Protein AF-A0A529FGW2-F1 (afdb_monomer_lite)

pLDDT: mean 94.31, std 6.16, range [61.0, 98.44]

Radius of gyration: 15.67 Å; chains: 1; bounding box: 29×33×36 Å

Secondary structure (DSSP, 8-state):
--TT---EEES--SSHHHHHSS---EEE---HHHHHHIIIIIIHHHHS--SS-EEE-TTS-EEE----

Structure (mmCIF, N/CA/C/O backbone):
data_AF-A0A529FGW2-F1
#
_entry.id   AF-A0A529FGW2-F1
#
loop_
_atom_site.group_PDB
_atom_site.id
_atom_site.type_symbol
_atom_site.label_atom_id
_atom_site.label_alt_id
_atom_site.label_comp_id
_atom_site.label_asym_id
_atom_site.label_entity_id
_atom_site.label_seq_id
_atom_site.pdbx_PDB_ins_code
_atom_site.C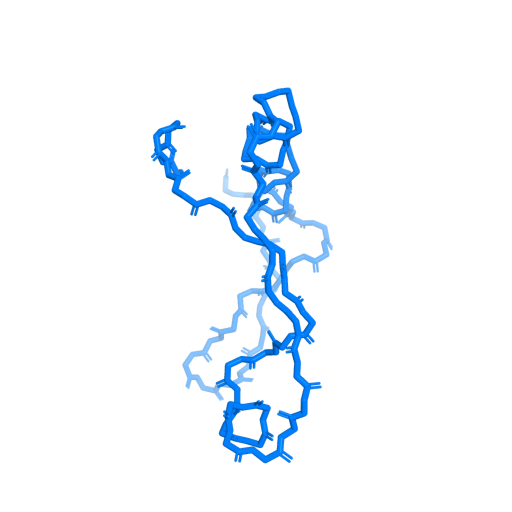artn_x
_atom_site.Cartn_y
_atom_site.Cartn_z
_atom_site.occupancy
_atom_site.B_iso_or_equiv
_atom_site.auth_seq_id
_atom_site.auth_comp_id
_atom_site.auth_asym_id
_atom_site.auth_atom_id
_atom_site.pdbx_PDB_model_num
ATOM 1 N N . PRO A 1 1 ? -7.585 4.621 -8.239 1.00 72.38 1 PRO A N 1
ATOM 2 C CA . PRO A 1 1 ? -8.490 4.054 -7.205 1.00 72.38 1 PRO A CA 1
ATOM 3 C C . PRO A 1 1 ? -9.742 4.934 -7.074 1.00 72.38 1 PRO A C 1
ATOM 5 O O . PRO A 1 1 ? -9.658 6.091 -7.464 1.00 72.38 1 PRO A O 1
ATOM 8 N N . SER A 1 2 ? -10.873 4.405 -6.592 1.00 87.62 2 SER A N 1
ATOM 9 C CA . SER A 1 2 ? -12.082 5.209 -6.313 1.00 87.62 2 SER A CA 1
ATOM 10 C C . SER A 1 2 ? -11.979 5.877 -4.941 1.00 87.62 2 SER A C 1
ATOM 12 O O . SER A 1 2 ? -11.491 5.243 -4.006 1.00 87.62 2 SER A O 1
ATOM 14 N N . ASP A 1 3 ? -12.508 7.092 -4.799 1.00 87.38 3 ASP A N 1
ATOM 15 C CA . ASP A 1 3 ? -12.572 7.818 -3.520 1.00 87.38 3 ASP A CA 1
ATOM 16 C C . ASP A 1 3 ? -13.389 7.061 -2.459 1.00 87.38 3 ASP A C 1
ATOM 18 O O . ASP A 1 3 ? -13.140 7.177 -1.266 1.00 87.38 3 ASP A O 1
ATOM 22 N N . GLY A 1 4 ? -14.346 6.228 -2.885 1.00 90.81 4 GLY A N 1
ATOM 23 C CA . GLY A 1 4 ? -15.150 5.382 -1.997 1.00 90.81 4 GLY A CA 1
ATOM 24 C C . GLY A 1 4 ? -14.518 4.028 -1.659 1.00 90.81 4 GLY A C 1
ATOM 25 O O . GLY A 1 4 ? -15.202 3.16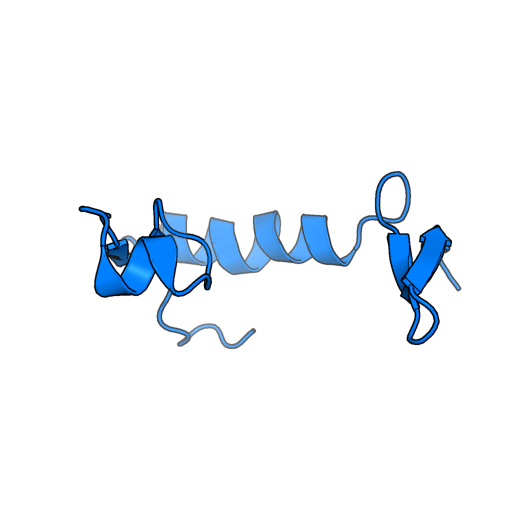4 -1.110 1.00 90.81 4 GLY A O 1
ATOM 26 N N . ALA A 1 5 ? -13.259 3.782 -2.037 1.00 94.50 5 ALA A N 1
ATOM 27 C CA . ALA A 1 5 ? -12.607 2.500 -1.781 1.00 94.50 5 ALA A CA 1
ATOM 28 C C . ALA A 1 5 ? -12.396 2.262 -0.278 1.00 94.50 5 ALA A C 1
ATOM 30 O O . ALA A 1 5 ? -11.990 3.159 0.459 1.00 94.50 5 ALA A O 1
ATOM 31 N N . ILE A 1 6 ? -12.611 1.027 0.180 1.00 95.25 6 ILE A N 1
ATOM 32 C CA . ILE A 1 6 ? -12.269 0.635 1.551 1.00 95.25 6 ILE A CA 1
ATOM 33 C C . ILE A 1 6 ? -10.761 0.383 1.607 1.00 95.25 6 ILE A C 1
ATOM 35 O O . ILE A 1 6 ? -10.244 -0.457 0.871 1.00 95.25 6 ILE A O 1
ATOM 39 N N . VAL A 1 7 ? -10.062 1.111 2.478 1.00 96.06 7 VAL A N 1
ATOM 40 C CA . VAL A 1 7 ? -8.603 1.039 2.613 1.00 96.06 7 VAL A CA 1
ATOM 41 C C . VAL A 1 7 ? -8.239 0.409 3.948 1.00 96.06 7 VAL A C 1
ATOM 43 O O . VAL A 1 7 ? -8.768 0.790 4.993 1.00 96.06 7 VAL A O 1
ATOM 46 N N . TYR A 1 8 ? -7.303 -0.534 3.906 1.00 97.25 8 TYR A N 1
ATOM 47 C CA . TYR A 1 8 ? -6.760 -1.207 5.077 1.00 97.25 8 TYR A CA 1
ATOM 48 C C . TYR A 1 8 ? -5.243 -1.053 5.126 1.00 97.25 8 TYR A C 1
ATOM 50 O O . TYR A 1 8 ? -4.582 -1.012 4.089 1.00 97.25 8 TYR A O 1
ATOM 58 N N . ILE A 1 9 ? -4.693 -1.036 6.339 1.00 97.06 9 ILE A N 1
ATOM 59 C CA . ILE A 1 9 ? -3.271 -1.291 6.586 1.00 97.06 9 ILE A CA 1
ATOM 60 C C . ILE A 1 9 ? -3.175 -2.636 7.292 1.00 97.06 9 ILE A C 1
ATOM 62 O O . ILE A 1 9 ? -3.936 -2.911 8.223 1.00 97.06 9 ILE A O 1
ATOM 66 N N . SER A 1 10 ? -2.252 -3.480 6.840 1.00 97.88 10 SER A N 1
ATOM 67 C CA . SER A 1 10 ? -2.052 -4.812 7.398 1.00 97.88 10 SER A CA 1
ATOM 68 C C . SER A 1 10 ? -0.578 -5.118 7.617 1.00 97.88 10 SER A C 1
ATOM 70 O O . SER A 1 10 ? 0.282 -4.597 6.911 1.00 97.88 10 SER A O 1
ATOM 72 N N . SER A 1 11 ? -0.303 -5.978 8.597 1.00 98.25 11 SER A N 1
ATOM 73 C CA . SER A 1 11 ? 1.014 -6.579 8.809 1.00 98.25 11 SER A CA 1
ATOM 74 C C . SER A 1 11 ? 1.302 -7.760 7.871 1.00 98.25 11 SER A C 1
ATOM 76 O O . SER A 1 11 ? 2.459 -8.154 7.738 1.00 98.25 11 SER A O 1
ATOM 78 N N . ALA A 1 12 ? 0.278 -8.313 7.209 1.00 98.00 12 ALA A N 1
ATOM 79 C CA . ALA A 1 12 ? 0.390 -9.506 6.378 1.00 98.00 12 ALA A CA 1
ATOM 80 C C . ALA A 1 12 ? 0.576 -9.190 4.886 1.00 98.00 12 ALA A C 1
ATOM 82 O O . ALA A 1 12 ? -0.156 -8.385 4.310 1.00 98.00 12 ALA A O 1
ATOM 83 N N . ASP A 1 13 ? 1.485 -9.924 4.239 1.00 97.50 13 ASP A N 1
ATOM 84 C CA . ASP A 1 13 ? 1.438 -10.154 2.789 1.00 97.50 13 ASP A CA 1
ATOM 85 C C . ASP A 1 13 ? 0.465 -11.310 2.443 1.00 97.50 13 ASP A C 1
ATOM 87 O O . ASP A 1 13 ? 0.052 -12.077 3.321 1.00 97.50 13 ASP A O 1
ATOM 91 N N . LEU A 1 14 ? 0.120 -11.463 1.158 1.00 97.12 14 LEU A N 1
ATOM 92 C CA . LEU A 1 14 ? -0.822 -12.478 0.654 1.00 97.12 14 LEU A CA 1
ATOM 93 C C . LEU A 1 14 ? -0.190 -13.866 0.450 1.00 97.12 14 LEU A C 1
ATOM 95 O O . LEU A 1 14 ? -0.368 -14.502 -0.588 1.00 97.12 14 LEU A O 1
ATOM 99 N N . MET A 1 15 ? 0.549 -14.359 1.440 1.00 97.94 15 MET A N 1
ATOM 100 C CA . MET A 1 15 ? 1.106 -15.712 1.426 1.00 97.94 15 MET A CA 1
ATOM 101 C C . MET A 1 15 ? 0.356 -16.625 2.405 1.00 97.94 15 MET A C 1
ATOM 103 O O . MET A 1 15 ? 0.095 -16.202 3.534 1.00 97.94 15 MET A O 1
ATOM 107 N N . PRO A 1 16 ? 0.111 -17.911 2.070 1.00 98.06 16 PRO A N 1
ATOM 108 C CA . PRO A 1 16 ? -0.614 -18.846 2.944 1.00 98.06 16 PRO A CA 1
ATOM 109 C C . PRO A 1 16 ? -0.059 -18.921 4.371 1.00 98.06 16 PRO A C 1
ATOM 111 O O . PRO A 1 16 ? -0.795 -19.015 5.345 1.00 98.06 16 PRO A O 1
ATOM 114 N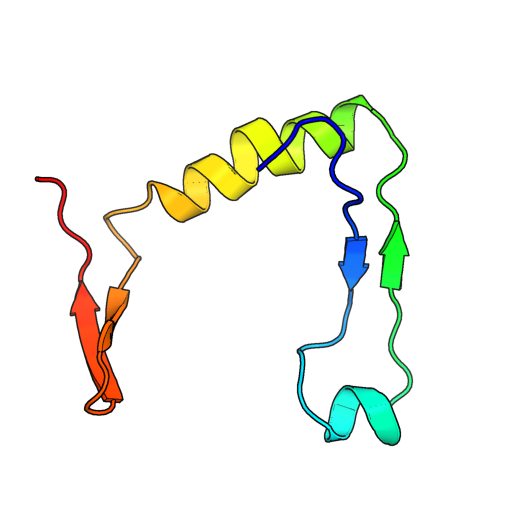 N . ARG A 1 17 ? 1.265 -18.790 4.533 1.00 97.75 17 ARG A N 1
ATOM 115 C CA . ARG A 1 17 ? 1.898 -18.759 5.862 1.00 97.75 17 ARG A CA 1
ATOM 116 C C . ARG A 1 17 ? 1.373 -17.639 6.769 1.00 97.75 17 ARG A C 1
ATOM 118 O O . ARG A 1 17 ? 1.345 -17.844 7.976 1.00 97.75 17 ARG A O 1
ATOM 125 N N . ASN A 1 18 ? 1.003 -16.485 6.215 1.00 98.12 18 ASN A N 1
ATOM 126 C CA . ASN A 1 18 ? 0.491 -15.357 6.989 1.00 98.12 18 ASN A CA 1
ATOM 127 C C . ASN A 1 18 ? -1.012 -15.480 7.220 1.00 98.12 18 ASN A C 1
ATOM 129 O O . ASN A 1 18 ? -1.491 -15.089 8.274 1.00 98.12 18 ASN A O 1
ATOM 133 N N . LEU A 1 19 ? -1.733 -16.055 6.255 1.00 96.69 19 LEU A N 1
ATOM 134 C CA . LEU A 1 19 ? -3.188 -16.180 6.312 1.00 96.69 19 LEU A CA 1
ATOM 135 C C . LEU A 1 19 ? -3.651 -17.358 7.183 1.00 96.69 19 LEU A C 1
ATOM 137 O O . LEU A 1 19 ? -4.645 -17.233 7.890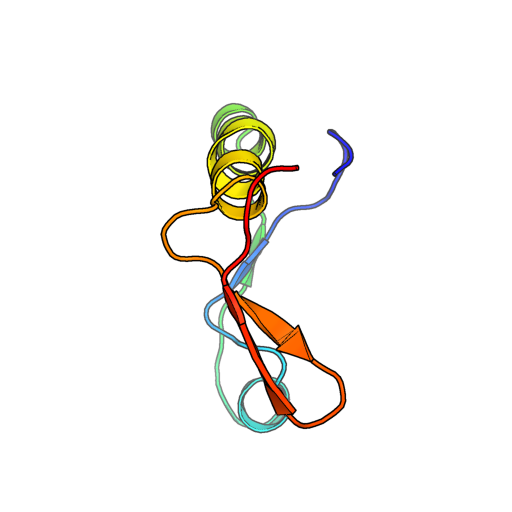 1.00 96.69 19 LEU A O 1
ATOM 141 N N . ASP A 1 20 ? -2.915 -18.473 7.175 1.00 97.62 20 ASP A N 1
ATOM 142 C CA . ASP A 1 20 ? -3.357 -19.720 7.815 1.00 97.62 20 ASP A CA 1
ATOM 143 C C . ASP A 1 20 ? -2.610 -20.045 9.116 1.00 97.62 20 ASP A C 1
ATOM 145 O O . ASP A 1 20 ? -3.071 -20.864 9.911 1.00 97.62 20 ASP A O 1
ATOM 149 N N . ARG A 1 21 ? -1.400 -19.496 9.312 1.00 97.12 21 ARG A N 1
ATOM 150 C CA . ARG A 1 21 ? -0.465 -19.986 10.348 1.00 97.12 21 ARG A CA 1
ATOM 151 C C . ARG A 1 21 ? 0.131 -18.919 11.260 1.00 97.12 21 ARG A C 1
ATOM 153 O O . ARG A 1 21 ? 0.776 -19.287 12.240 1.00 97.12 21 ARG A O 1
ATOM 160 N N . ARG A 1 22 ? -0.027 -17.629 10.957 1.00 98.12 22 ARG A N 1
ATOM 161 C CA . ARG A 1 22 ? 0.489 -16.528 1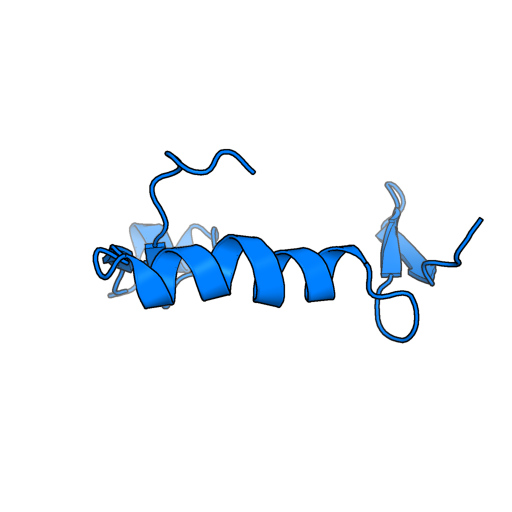1.785 1.00 98.12 22 ARG A CA 1
ATOM 162 C C . ARG A 1 22 ? -0.649 -15.691 12.340 1.00 98.12 22 ARG A C 1
ATOM 164 O O . ARG A 1 22 ? -1.746 -15.668 11.797 1.00 98.12 22 ARG A O 1
ATOM 171 N N . VAL A 1 23 ? -0.359 -15.010 13.443 1.00 98.00 23 VAL A N 1
ATOM 172 C CA . VAL A 1 23 ? -1.241 -13.984 13.994 1.00 98.00 23 VAL A CA 1
ATOM 173 C C . VAL A 1 23 ? -0.847 -12.664 13.352 1.00 98.00 23 VAL A C 1
ATOM 175 O O . VAL A 1 23 ? 0.262 -12.182 13.565 1.00 98.00 23 VAL A O 1
ATOM 178 N N . GLU A 1 24 ? -1.754 -12.103 12.566 1.00 98.44 24 GLU A N 1
ATOM 179 C CA . GLU A 1 24 ? -1.554 -10.870 11.810 1.00 98.44 24 GLU A CA 1
ATOM 180 C C . GLU A 1 24 ? -2.677 -9.880 12.135 1.00 98.44 24 GLU A C 1
ATOM 182 O O . GLU A 1 24 ? -3.743 -10.264 12.617 1.00 98.44 24 GLU A O 1
ATOM 187 N N . THR A 1 25 ? -2.446 -8.591 11.888 1.00 98.06 25 THR A N 1
ATOM 188 C CA . THR A 1 25 ? -3.433 -7.531 12.136 1.00 98.06 25 THR A CA 1
ATOM 189 C C . THR A 1 25 ? -3.770 -6.809 10.837 1.00 98.06 25 THR A C 1
ATOM 191 O O . THR A 1 25 ? -2.906 -6.566 9.992 1.00 98.06 25 THR A O 1
ATOM 194 N N . MET A 1 26 ? -5.040 -6.444 10.677 1.00 98.00 26 MET A N 1
ATOM 195 C CA . MET A 1 26 ? -5.530 -5.607 9.588 1.00 98.00 26 MET A CA 1
ATOM 196 C C . MET A 1 26 ? -6.520 -4.603 10.168 1.00 98.00 26 MET A C 1
ATOM 198 O O . MET A 1 26 ? -7.468 -4.991 10.850 1.00 98.00 26 MET A O 1
ATOM 202 N N . VAL A 1 27 ? -6.292 -3.316 9.917 1.00 98.00 27 VAL A N 1
ATOM 203 C CA . VAL A 1 27 ? -7.133 -2.233 10.440 1.00 98.00 27 VAL A CA 1
ATOM 204 C C . VAL A 1 27 ? -7.645 -1.355 9.302 1.00 98.00 27 VAL A C 1
ATOM 206 O O . VAL A 1 27 ? -6.881 -1.055 8.380 1.00 98.00 27 VAL A O 1
ATOM 209 N N . PRO A 1 28 ? -8.926 -0.950 9.328 1.00 97.94 28 PRO A N 1
ATOM 210 C CA . PRO A 1 28 ? -9.462 -0.035 8.333 1.00 97.94 28 PRO A CA 1
ATOM 211 C C . PRO A 1 28 ? -8.957 1.389 8.586 1.00 97.94 28 PRO A C 1
ATOM 213 O O . PRO A 1 28 ? -8.890 1.844 9.730 1.00 97.94 28 PRO A O 1
ATOM 216 N N . ILE A 1 29 ? -8.671 2.125 7.514 1.00 97.81 29 ILE A N 1
ATOM 217 C CA . ILE A 1 29 ? -8.446 3.570 7.581 1.00 97.81 29 ILE A CA 1
ATOM 218 C C . ILE A 1 29 ? -9.804 4.265 7.472 1.00 97.81 29 ILE A C 1
ATOM 220 O O . ILE A 1 29 ? -10.365 4.383 6.386 1.00 97.81 29 ILE A O 1
ATOM 224 N N . THR A 1 30 ? -10.340 4.716 8.605 1.00 96.81 30 THR A N 1
ATOM 225 C CA . THR A 1 30 ? -11.653 5.386 8.677 1.00 96.81 30 THR A CA 1
ATOM 226 C C . THR A 1 30 ? -11.561 6.903 8.805 1.00 96.81 30 THR A C 1
ATOM 228 O O . THR A 1 30 ? -12.559 7.595 8.622 1.00 96.81 30 THR A O 1
ATOM 231 N N . ASN A 1 31 ? -10.381 7.441 9.128 1.00 97.75 31 ASN A N 1
ATOM 232 C CA . ASN A 1 31 ? -10.179 8.882 9.190 1.00 97.75 31 ASN A CA 1
ATOM 233 C C . ASN A 1 31 ? -10.178 9.466 7.761 1.00 97.75 31 ASN A C 1
ATOM 235 O O . ASN A 1 31 ? -9.312 9.067 6.978 1.00 97.75 31 ASN A O 1
ATOM 239 N N . PRO A 1 32 ? -11.079 10.412 7.424 1.00 96.25 32 PRO A N 1
ATOM 240 C CA . PRO A 1 32 ? -11.209 10.917 6.056 1.00 96.25 32 PRO A CA 1
ATOM 241 C C . PRO A 1 32 ? -9.925 11.545 5.508 1.00 96.25 32 PRO A C 1
ATOM 243 O O . PRO A 1 32 ? -9.541 11.274 4.378 1.00 96.25 32 PRO A O 1
ATOM 246 N N . THR A 1 33 ? -9.219 12.329 6.326 1.00 97.25 33 THR A N 1
ATOM 247 C CA . THR A 1 33 ? -7.978 12.991 5.908 1.00 97.25 33 THR A CA 1
ATOM 248 C C . THR A 1 33 ? -6.868 11.982 5.629 1.00 97.25 33 THR A C 1
ATOM 250 O O . THR A 1 33 ? -6.193 12.078 4.609 1.00 97.25 33 THR A O 1
ATOM 253 N N . VAL A 1 34 ? -6.685 10.989 6.505 1.00 97.00 34 VAL A N 1
ATOM 254 C CA . VAL A 1 34 ? -5.660 9.948 6.303 1.00 97.00 34 VAL A CA 1
ATOM 255 C C . VAL A 1 34 ? -5.997 9.082 5.090 1.00 97.00 34 VAL A C 1
ATOM 257 O O . VAL A 1 34 ? -5.106 8.726 4.323 1.00 97.00 34 VAL A O 1
ATOM 260 N N . HIS A 1 35 ? -7.275 8.754 4.898 1.00 96.88 35 HIS A N 1
ATOM 261 C CA . HIS A 1 35 ? -7.745 7.989 3.744 1.00 96.88 35 HIS A CA 1
ATOM 262 C C . HIS A 1 35 ? -7.421 8.705 2.425 1.00 96.88 35 HIS A C 1
ATOM 264 O O . HIS A 1 35 ? -6.769 8.117 1.557 1.00 96.88 35 HIS A O 1
ATOM 270 N N . GLU A 1 36 ? -7.762 9.994 2.327 1.00 95.81 36 GLU A N 1
ATOM 271 C CA . GLU A 1 36 ? -7.462 10.832 1.162 1.00 95.81 36 GLU A CA 1
ATOM 272 C C . GLU A 1 36 ? -5.952 10.932 0.903 1.00 95.81 36 GLU A C 1
ATOM 274 O O . GLU A 1 36 ? -5.503 10.759 -0.230 1.00 95.81 36 GLU A O 1
ATOM 279 N N . GLN A 1 37 ? -5.141 11.143 1.944 1.00 96.44 37 GLN A N 1
ATOM 280 C CA . GLN A 1 37 ? -3.681 11.214 1.815 1.00 96.44 37 GLN A CA 1
ATOM 281 C C . GLN A 1 37 ? -3.081 9.903 1.297 1.00 96.44 37 GLN A C 1
ATOM 283 O O . GLN A 1 37 ? -2.222 9.911 0.411 1.00 96.44 37 GLN A O 1
ATOM 288 N N . VAL A 1 38 ? -3.539 8.762 1.818 1.00 96.06 38 VAL A N 1
ATOM 289 C CA . VAL A 1 38 ? -3.047 7.451 1.387 1.00 96.06 38 VAL A CA 1
ATOM 290 C C . VAL A 1 38 ? -3.383 7.200 -0.083 1.00 96.06 38 VAL A C 1
ATOM 292 O O . VAL A 1 38 ? -2.486 6.835 -0.843 1.00 96.06 38 VAL A O 1
ATOM 295 N N . LEU A 1 39 ? -4.630 7.424 -0.509 1.00 94.19 39 LEU A N 1
ATOM 296 C CA . LEU A 1 39 ? -5.045 7.162 -1.892 1.00 94.19 39 LEU A CA 1
ATOM 297 C C . LEU A 1 39 ? -4.530 8.207 -2.887 1.00 94.19 39 LEU A C 1
ATOM 299 O O . LEU A 1 39 ? -3.974 7.850 -3.926 1.00 94.19 39 LEU A O 1
ATOM 303 N N . GLY A 1 40 ? -4.741 9.487 -2.588 1.00 92.56 40 GLY A N 1
ATOM 304 C CA . GLY A 1 40 ? -4.537 10.590 -3.526 1.00 92.56 40 GLY A CA 1
ATOM 305 C C . GLY A 1 40 ? -3.097 11.083 -3.611 1.00 92.56 40 GLY A C 1
ATOM 306 O O . GLY A 1 40 ? -2.717 11.664 -4.624 1.00 92.56 40 GLY A O 1
ATOM 307 N N . GLN A 1 41 ? -2.284 10.848 -2.578 1.00 93.88 41 GLN A N 1
ATOM 308 C CA . GLN A 1 41 ? -0.909 11.354 -2.525 1.00 93.88 41 GLN A CA 1
ATOM 309 C C . GLN A 1 41 ? 0.102 10.210 -2.480 1.00 93.88 41 GLN A C 1
ATOM 311 O O . GLN A 1 41 ? 0.954 10.107 -3.361 1.00 93.88 41 GLN A O 1
ATOM 316 N N . ILE A 1 42 ? -0.001 9.317 -1.491 1.00 95.31 42 ILE A N 1
ATOM 317 C CA . ILE A 1 42 ? 1.017 8.281 -1.264 1.00 95.31 42 ILE A CA 1
ATOM 318 C C . ILE A 1 42 ? 0.957 7.203 -2.348 1.00 95.31 42 ILE A C 1
ATOM 320 O O . ILE A 1 42 ? 1.970 6.925 -2.990 1.00 95.31 42 ILE A O 1
ATOM 324 N N . MET A 1 43 ? -0.205 6.586 -2.580 1.00 93.50 43 MET A N 1
ATOM 325 C CA . MET A 1 43 ? -0.339 5.551 -3.612 1.00 93.50 43 MET A CA 1
ATOM 326 C C . MET A 1 43 ? -0.059 6.112 -5.005 1.00 93.50 43 MET A C 1
ATOM 328 O O . MET A 1 43 ? 0.659 5.477 -5.774 1.00 93.50 43 MET A O 1
ATOM 332 N N . LEU A 1 44 ? -0.566 7.312 -5.309 1.00 91.94 44 LEU A N 1
ATOM 333 C CA . LEU A 1 44 ? -0.285 7.986 -6.576 1.00 91.94 44 LEU A CA 1
ATOM 334 C C . LEU A 1 44 ? 1.222 8.197 -6.779 1.00 91.94 44 LEU A C 1
ATOM 336 O O . LEU A 1 44 ? 1.743 7.847 -7.834 1.00 91.94 44 LEU A O 1
ATOM 340 N N . GLY A 1 45 ? 1.929 8.692 -5.759 1.00 93.00 45 GLY A N 1
ATOM 341 C CA . GLY A 1 45 ? 3.378 8.879 -5.811 1.00 93.00 45 GLY A CA 1
ATOM 342 C C . GLY A 1 45 ? 4.147 7.579 -6.060 1.00 93.00 45 GLY A C 1
ATOM 343 O O . GLY A 1 45 ? 5.065 7.571 -6.871 1.00 93.00 45 GLY A O 1
ATOM 344 N N . ASN A 1 46 ? 3.742 6.470 -5.430 1.00 92.56 46 ASN A N 1
ATOM 345 C CA . ASN A 1 46 ? 4.362 5.160 -5.672 1.00 92.56 46 ASN A CA 1
ATOM 346 C C . ASN A 1 46 ? 4.098 4.638 -7.094 1.00 92.56 46 ASN A C 1
ATOM 348 O O . ASN A 1 46 ? 4.975 4.022 -7.684 1.00 92.56 46 ASN A O 1
ATOM 352 N N . ILE A 1 47 ? 2.908 4.880 -7.652 1.00 90.06 47 ILE A N 1
ATOM 353 C CA . ILE A 1 47 ? 2.556 4.441 -9.013 1.00 90.06 47 ILE A CA 1
ATOM 354 C C . ILE A 1 47 ? 3.297 5.260 -10.077 1.00 90.06 47 ILE A C 1
ATOM 356 O O . ILE A 1 47 ? 3.658 4.727 -11.120 1.00 90.06 47 ILE A O 1
ATOM 360 N N . MET A 1 48 ? 3.501 6.555 -9.832 1.00 91.50 48 MET A N 1
ATOM 361 C CA . MET A 1 48 ? 4.175 7.458 -10.770 1.00 91.50 48 MET A CA 1
ATOM 362 C C . MET A 1 48 ? 5.706 7.420 -10.670 1.00 91.50 48 MET A C 1
ATOM 364 O O . MET A 1 48 ? 6.376 8.109 -11.443 1.00 91.50 48 MET A O 1
ATOM 368 N N . ASP A 1 49 ? 6.275 6.667 -9.726 1.00 93.56 49 ASP A N 1
ATOM 369 C CA . ASP A 1 49 ? 7.723 6.594 -9.568 1.00 93.56 49 ASP A CA 1
ATOM 370 C C . ASP A 1 49 ? 8.391 5.951 -10.794 1.00 93.56 49 ASP A C 1
ATOM 372 O O . ASP A 1 49 ? 8.024 4.876 -11.261 1.00 93.56 49 ASP A O 1
ATOM 376 N N . ASN A 1 50 ? 9.420 6.624 -11.298 1.00 92.38 50 ASN A N 1
ATOM 377 C CA . ASN A 1 50 ? 10.227 6.196 -12.439 1.00 92.38 50 ASN A CA 1
ATOM 378 C C . ASN A 1 50 ? 11.728 6.121 -12.105 1.00 92.38 50 ASN A C 1
ATOM 380 O O . ASN A 1 50 ? 12.549 5.889 -12.994 1.00 92.38 50 ASN A O 1
ATOM 384 N N . GLN A 1 51 ? 12.113 6.390 -10.852 1.00 92.19 51 GLN A N 1
ATOM 385 C CA . GLN A 1 51 ? 13.514 6.360 -10.433 1.00 92.19 51 GLN A CA 1
ATOM 386 C C . GLN A 1 51 ? 13.869 5.036 -9.760 1.00 92.19 51 GLN A C 1
ATOM 388 O O . GLN A 1 51 ? 14.971 4.534 -9.980 1.00 92.19 51 GLN A O 1
ATOM 393 N N . GLN A 1 52 ? 12.953 4.471 -8.968 1.00 93.75 52 GLN A N 1
ATOM 394 C CA . GLN A 1 52 ? 13.190 3.265 -8.167 1.00 93.75 52 GLN A CA 1
ATOM 395 C C . GLN A 1 52 ? 12.223 2.113 -8.477 1.00 93.75 52 GLN A C 1
ATOM 397 O O . GLN A 1 52 ? 12.331 1.044 -7.877 1.00 93.75 52 GLN A O 1
ATOM 402 N N . SER A 1 53 ? 11.321 2.295 -9.440 1.00 95.44 53 SER A N 1
ATOM 403 C CA . SER A 1 53 ? 10.327 1.297 -9.829 1.00 95.44 53 SER A CA 1
ATOM 404 C C . SER A 1 53 ? 10.776 0.453 -11.018 1.00 95.44 53 SER A C 1
ATOM 406 O O . SER A 1 53 ? 11.420 0.930 -11.959 1.00 95.44 53 SER A O 1
ATOM 408 N N . PHE A 1 54 ? 10.415 -0.830 -10.974 1.00 95.69 54 PHE A N 1
ATOM 409 C CA . PHE A 1 54 ? 10.716 -1.818 -12.004 1.00 95.69 54 PHE A CA 1
ATOM 410 C C . PHE A 1 54 ? 9.468 -2.646 -12.316 1.00 95.69 54 PHE A C 1
ATOM 412 O O . PHE A 1 54 ? 8.827 -3.174 -11.408 1.00 95.69 54 PHE A O 1
ATOM 419 N N . ASP A 1 55 ? 9.175 -2.812 -13.602 1.00 94.44 55 ASP A N 1
ATOM 420 C CA . ASP A 1 55 ? 8.216 -3.798 -14.081 1.00 94.44 55 ASP A CA 1
ATOM 421 C C . ASP A 1 55 ? 8.774 -5.200 -13.835 1.00 94.44 55 ASP A C 1
ATOM 423 O O . ASP A 1 55 ? 9.923 -5.488 -14.188 1.00 94.44 55 ASP A O 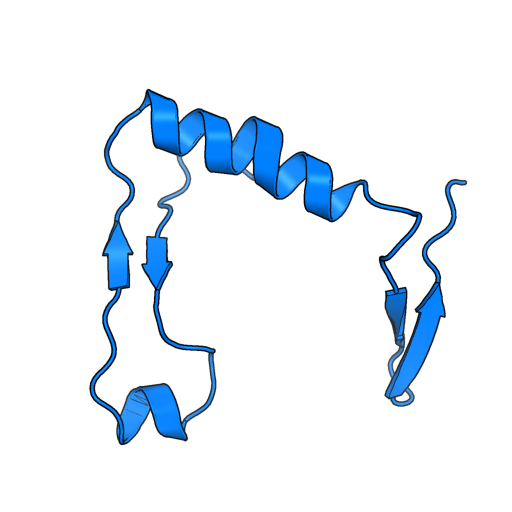1
ATOM 427 N N . VAL A 1 56 ? 7.946 -6.089 -13.291 1.00 95.69 56 VAL A N 1
ATOM 428 C CA . VAL A 1 56 ? 8.232 -7.526 -13.242 1.00 95.69 56 VAL A CA 1
ATOM 429 C C . VAL A 1 56 ? 7.646 -8.163 -14.498 1.00 95.69 56 VAL A C 1
ATOM 431 O O . VAL A 1 56 ? 6.432 -8.147 -14.701 1.00 95.69 56 VAL A O 1
ATOM 434 N N . LEU A 1 57 ? 8.508 -8.695 -15.363 1.00 96.56 57 LEU A N 1
ATOM 435 C CA . LEU A 1 57 ? 8.113 -9.309 -16.627 1.00 96.56 57 LEU A CA 1
ATOM 436 C C . LEU A 1 57 ? 7.719 -10.779 -16.428 1.00 96.56 57 LEU A C 1
ATOM 438 O O . LEU A 1 57 ? 8.066 -11.418 -15.436 1.00 96.56 57 LEU A O 1
ATOM 442 N N . ALA A 1 58 ? 6.987 -11.335 -17.396 1.00 97.56 58 ALA A N 1
ATOM 443 C CA . ALA A 1 58 ? 6.471 -12.704 -17.321 1.00 97.56 58 ALA A CA 1
ATOM 444 C C . ALA A 1 58 ? 7.571 -13.784 -17.273 1.00 97.56 58 ALA A C 1
ATOM 446 O O . ALA A 1 58 ? 7.322 -14.890 -16.802 1.00 97.56 58 ALA A O 1
ATOM 447 N N . ASP A 1 59 ? 8.779 -13.469 -17.743 1.00 97.38 59 ASP A N 1
ATOM 448 C CA . ASP A 1 59 ? 9.954 -14.346 -17.685 1.00 97.38 59 ASP A CA 1
ATOM 449 C C . ASP A 1 59 ? 10.717 -14.253 -16.348 1.00 97.38 59 ASP A C 1
ATOM 451 O O . ASP A 1 59 ? 11.741 -14.910 -16.168 1.00 97.38 59 ASP A O 1
ATOM 455 N N . GLY A 1 60 ? 10.219 -13.449 -15.403 1.00 96.44 60 GLY A N 1
ATOM 456 C CA . GLY A 1 60 ? 10.830 -13.225 -14.096 1.00 96.44 60 GLY A CA 1
ATOM 457 C C . GLY A 1 60 ? 11.962 -12.199 -14.101 1.00 96.44 60 GLY A C 1
ATOM 458 O O . GLY A 1 60 ? 12.553 -11.955 -13.049 1.00 96.44 60 GLY A O 1
ATOM 459 N N . THR A 1 61 ? 12.273 -11.583 -15.245 1.00 97.31 61 THR A N 1
ATOM 460 C CA . THR A 1 61 ? 13.213 -10.462 -15.298 1.00 97.31 61 THR A CA 1
ATOM 461 C C . THR A 1 61 ? 12.546 -9.158 -14.857 1.00 97.31 61 THR A C 1
ATOM 463 O O . THR A 1 61 ? 11.320 -9.049 -14.760 1.00 97.31 61 THR A O 1
ATOM 466 N N . SER A 1 62 ? 13.368 -8.150 -14.566 1.00 96.69 62 SER A N 1
ATOM 467 C CA . SER A 1 62 ? 12.905 -6.816 -14.188 1.00 96.69 62 SER A CA 1
ATOM 468 C C . SER A 1 62 ? 13.364 -5.773 -15.197 1.00 96.69 62 SER A C 1
ATOM 470 O O . SER A 1 62 ? 14.512 -5.795 -15.644 1.00 96.69 62 SER A O 1
ATOM 472 N N . ARG A 1 63 ? 12.494 -4.811 -15.509 1.00 94.81 63 ARG A N 1
ATOM 473 C CA . ARG A 1 63 ? 12.816 -3.660 -16.363 1.00 94.81 63 ARG A CA 1
ATOM 474 C C . ARG A 1 63 ? 12.500 -2.372 -15.623 1.00 94.81 63 ARG A C 1
ATOM 476 O O . ARG A 1 63 ? 11.390 -2.218 -15.134 1.00 94.81 63 ARG A O 1
ATOM 483 N N . ARG A 1 64 ? 13.449 -1.435 -15.556 1.00 93.75 64 ARG A N 1
ATOM 484 C CA . ARG A 1 64 ? 13.201 -0.143 -14.899 1.00 93.75 64 ARG A CA 1
ATOM 485 C C . ARG A 1 64 ? 12.083 0.608 -15.619 1.00 93.75 64 ARG A C 1
ATOM 487 O O . ARG A 1 64 ? 12.106 0.687 -16.848 1.00 93.75 64 ARG A O 1
ATOM 494 N N . VAL A 1 65 ? 11.155 1.175 -14.854 1.00 93.31 65 VAL A N 1
ATOM 495 C CA . VAL A 1 65 ? 10.113 2.055 -15.386 1.00 93.31 65 VAL A CA 1
ATOM 496 C C . VAL A 1 65 ? 10.778 3.321 -15.927 1.00 93.31 65 VAL A C 1
ATOM 498 O O . VAL A 1 65 ? 11.653 3.908 -15.289 1.00 93.31 65 VAL A O 1
ATOM 501 N N . VAL A 1 66 ? 10.392 3.731 -17.130 1.00 87.56 66 VAL A N 1
ATOM 502 C CA . VAL A 1 66 ? 10.804 4.993 -17.753 1.00 87.56 66 VAL A CA 1
ATOM 503 C C . VAL A 1 66 ? 9.546 5.774 -18.104 1.00 87.56 66 VAL A C 1
ATOM 505 O O . VAL A 1 66 ? 8.525 5.170 -18.421 1.00 87.56 66 VAL A O 1
ATOM 508 N N . LEU A 1 67 ? 9.600 7.103 -18.006 1.00 74.06 67 LEU A N 1
ATOM 509 C CA . LEU A 1 67 ? 8.507 7.930 -18.515 1.00 74.06 67 LEU A CA 1
ATOM 510 C C . LEU A 1 67 ? 8.551 7.879 -20.041 1.00 74.06 67 LEU A C 1
ATOM 512 O O . LEU A 1 67 ? 9.612 8.128 -20.619 1.00 74.06 67 LEU A O 1
ATOM 516 N N . GLU A 1 68 ? 7.421 7.539 -20.653 1.00 61.00 68 GLU A N 1
ATOM 517 C CA . GLU A 1 68 ? 7.162 7.833 -22.066 1.00 61.00 68 GLU A CA 1
ATOM 518 C C . GLU A 1 68 ? 6.801 9.311 -22.252 1.00 61.00 68 GLU A C 1
ATOM 520 O O . GLU A 1 68 ? 6.100 9.872 -21.374 1.00 61.00 68 GLU A O 1
#

Foldseek 3Di:
DDLPDWDKDKPDDPDCCCVPPDDIDIDTDPPSVVSCCVPVPVVVCVVPDQPPDWDQDPVRDTHGHDDD

Sequence (68 aa):
PSDGAIVYISSADLMPRNLDRRVETMVPITNPTVHEQVLGQIMLGNIMDNQQSFDVLADGTSRRVVLE